Protein AF-A0A2V9WSS8-F1 (afdb_monomer_lite)

pLDDT: mean 81.41, std 20.41, range [42.88, 98.12]

Secondary structure (DSSP, 8-state):
-------GGGGGGSSS-SS------------------PPPP--S-EEE--GGG--S-HHHHTSTT---SSPEEE-SS--HHHHHHHTTSS--TTSTTGGGGSTT--

Sequence (106 aa):
MKIRIFSPSLLFLLSFFIALIPALSGQVKHSAQTQSKAKFALTDGWMLQSSAKVEQKGEEISTPGFQPKSWYAASVPTIVVAALVKEKIYPDPGFGMNLRQYPGVS

Foldseek 3Di:
DDDDDDDPPPVVVPPPDPDDDPDPPPPPPPPPPPVPPDDDDPFFPDWDDDPVPDPDDPVQCPDPPDDDDPTFTGGPPDDPVRSCCVVVVAPDPPPDNSVCVDPPHD

Radius of gyration: 35.89 Å; chains: 1; bounding box: 71×53×84 Å

Structure (mmCIF, N/CA/C/O backbone):
data_AF-A0A2V9WSS8-F1
#
_entry.id   AF-A0A2V9WSS8-F1
#
loop_
_atom_site.group_PDB
_atom_site.id
_atom_site.type_symbol
_atom_site.label_atom_id
_atom_site.label_alt_id
_atom_site.label_comp_id
_atom_site.label_asym_id
_atom_site.label_entity_id
_atom_site.label_seq_id
_atom_site.pdbx_PDB_ins_code
_atom_site.Cartn_x
_atom_site.Cartn_y
_atom_site.Cartn_z
_atom_site.occupancy
_atom_site.B_iso_or_equiv
_atom_site.auth_seq_id
_atom_site.auth_comp_id
_atom_site.auth_asym_id
_atom_site.auth_atom_id
_atom_site.pdbx_PDB_model_num
ATOM 1 N N . MET A 1 1 ? -54.759 -24.874 51.599 1.00 43.41 1 MET A N 1
ATOM 2 C CA . MET A 1 1 ? -54.978 -25.085 53.046 1.00 43.41 1 MET A CA 1
ATOM 3 C C . MET A 1 1 ? -55.200 -26.574 53.317 1.00 43.41 1 MET A C 1
ATOM 5 O O . MET A 1 1 ? -56.321 -27.040 53.205 1.00 43.41 1 MET A O 1
ATOM 9 N N . LYS A 1 2 ? -54.124 -27.328 53.590 1.00 42.88 2 LYS A N 1
ATOM 10 C CA . LYS A 1 2 ? -54.126 -28.669 54.211 1.00 42.88 2 LYS A CA 1
ATOM 11 C C . LYS A 1 2 ? -52.778 -28.825 54.928 1.00 42.88 2 LYS A C 1
ATOM 13 O O . LYS A 1 2 ? -51.744 -28.914 54.282 1.00 42.88 2 LYS A O 1
ATOM 18 N N . ILE A 1 3 ? -52.816 -28.749 56.255 1.00 45.81 3 ILE A N 1
ATOM 19 C CA . ILE A 1 3 ? -51.713 -29.019 57.189 1.00 45.81 3 ILE A CA 1
ATOM 20 C C . ILE A 1 3 ? -51.920 -30.434 57.722 1.00 45.81 3 ILE A C 1
ATOM 22 O O . ILE A 1 3 ? -53.076 -30.770 57.987 1.00 45.81 3 ILE A O 1
ATOM 26 N N . ARG A 1 4 ? -50.825 -31.201 57.889 1.00 47.78 4 ARG A N 1
ATOM 27 C CA . ARG A 1 4 ? -50.600 -32.394 58.755 1.00 47.78 4 ARG A CA 1
ATOM 28 C C . ARG A 1 4 ? -49.455 -33.219 58.121 1.00 47.78 4 ARG A C 1
ATOM 30 O O . ARG A 1 4 ? -49.503 -33.417 56.920 1.00 47.78 4 ARG A O 1
ATOM 37 N N . ILE A 1 5 ? -48.395 -33.721 58.763 1.00 58.50 5 ILE A N 1
ATOM 38 C CA . ILE A 1 5 ? -48.010 -33.988 60.159 1.00 58.50 5 ILE A CA 1
ATOM 39 C C . ILE A 1 5 ? -46.466 -34.009 60.198 1.00 58.50 5 ILE A C 1
ATOM 41 O O . ILE A 1 5 ? -45.833 -34.597 59.324 1.00 58.50 5 ILE A O 1
ATOM 45 N N . PHE A 1 6 ? -45.872 -33.368 61.205 1.00 54.12 6 PHE A N 1
ATOM 46 C CA . PHE A 1 6 ? -44.432 -33.337 61.480 1.00 54.12 6 PHE A CA 1
ATOM 47 C C . PHE A 1 6 ? -44.045 -34.609 62.262 1.00 54.12 6 PHE A C 1
ATOM 49 O O 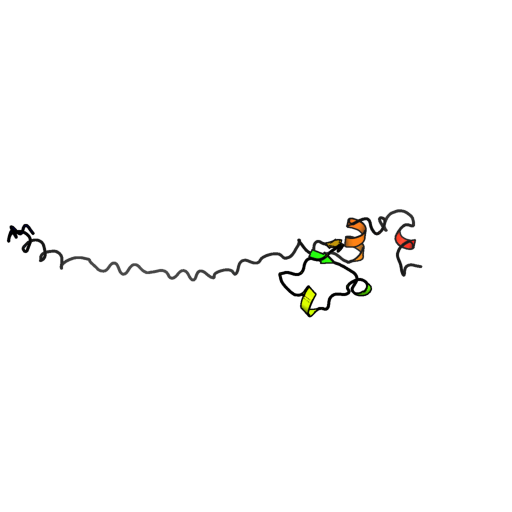. PHE A 1 6 ? -44.532 -34.817 63.371 1.00 54.12 6 PHE A O 1
ATOM 56 N N . SER A 1 7 ? -43.226 -35.485 61.671 1.00 50.56 7 SER A N 1
ATOM 57 C CA . SER A 1 7 ? -42.667 -36.673 62.338 1.00 50.56 7 SER A CA 1
ATOM 58 C C . SER A 1 7 ? -41.444 -36.268 63.174 1.00 50.56 7 SER A C 1
ATOM 60 O O . SER A 1 7 ? -40.521 -35.668 62.620 1.00 50.56 7 SER A O 1
ATOM 62 N N . PRO A 1 8 ? -41.374 -36.603 64.477 1.00 49.44 8 PRO A N 1
ATOM 63 C CA . PRO A 1 8 ? -40.271 -36.192 65.346 1.00 49.44 8 PRO A CA 1
ATOM 64 C C . PRO A 1 8 ? -38.993 -37.032 65.150 1.00 49.44 8 PRO A C 1
ATOM 66 O O . PRO A 1 8 ? -38.008 -36.821 65.851 1.00 49.44 8 PRO A O 1
ATOM 69 N N . SER A 1 9 ? -38.968 -37.971 64.196 1.00 47.47 9 SER A N 1
ATOM 70 C CA . SER A 1 9 ? -37.857 -38.919 64.014 1.00 47.47 9 SER A CA 1
ATOM 71 C C . SER A 1 9 ? -36.706 -38.405 63.134 1.00 47.47 9 SER A C 1
ATOM 73 O O . SER A 1 9 ? -35.708 -39.104 62.978 1.00 47.47 9 SER A O 1
ATOM 75 N N . LEU A 1 10 ? -36.821 -37.205 62.551 1.00 46.38 10 LEU A N 1
ATOM 76 C CA . LEU A 1 10 ? -35.813 -36.654 61.630 1.00 46.38 10 LEU A CA 1
ATOM 77 C C . LEU A 1 10 ? -34.752 -35.782 62.332 1.00 46.38 10 LEU A C 1
ATOM 79 O O . LEU A 1 10 ? -33.710 -35.493 61.752 1.00 46.38 10 LEU A O 1
ATOM 83 N N . LEU A 1 11 ? -34.979 -35.395 63.593 1.00 51.84 11 LEU A N 1
ATOM 84 C CA . LEU A 1 11 ? -34.070 -34.519 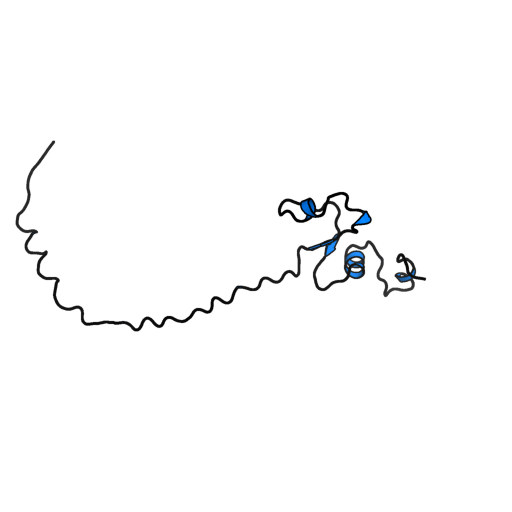64.348 1.00 51.84 11 LEU A CA 1
ATOM 85 C C . LEU A 1 11 ? -32.872 -35.245 64.985 1.00 51.84 11 LEU A C 1
ATOM 87 O O . LEU A 1 11 ? -31.920 -34.588 65.390 1.00 51.84 11 LEU A O 1
ATOM 91 N N . PHE A 1 12 ? -32.863 -36.581 65.024 1.00 47.41 12 PHE A N 1
ATOM 92 C CA . PHE A 1 12 ? -31.733 -37.353 65.568 1.00 47.41 12 PHE A CA 1
ATOM 93 C C . PHE A 1 12 ? -30.645 -37.703 64.540 1.00 47.41 12 PHE A C 1
ATOM 95 O O . PHE A 1 12 ? -29.560 -38.130 64.921 1.00 47.41 12 PHE A O 1
ATOM 102 N N . LEU A 1 13 ? -30.886 -37.466 63.246 1.00 44.38 13 LEU A N 1
ATOM 103 C CA . LEU A 1 13 ? -29.905 -37.691 62.173 1.00 44.38 13 LEU A CA 1
ATOM 104 C C . LEU A 1 13 ? -29.032 -36.463 61.863 1.00 44.38 13 LEU A C 1
ATOM 106 O O . LEU A 1 13 ? -28.217 -36.513 60.948 1.00 44.38 13 LEU A O 1
ATOM 110 N N . LEU A 1 14 ? -29.177 -35.367 62.618 1.00 47.47 14 LEU A N 1
ATOM 111 C CA . LEU A 1 14 ? -28.459 -34.112 62.364 1.00 47.47 14 LEU A CA 1
ATOM 112 C C . LEU A 1 14 ? -27.278 -33.846 63.319 1.00 47.47 14 LEU A C 1
ATOM 114 O O . LEU A 1 14 ? -26.621 -32.821 63.183 1.00 47.47 14 LEU A O 1
ATOM 118 N N . SER A 1 15 ? -26.983 -34.739 64.274 1.00 50.56 15 SER A N 1
ATOM 119 C CA . SER A 1 15 ? -26.002 -34.451 65.341 1.00 50.56 15 SER A CA 1
ATOM 120 C C . SER A 1 15 ? -24.783 -35.383 65.398 1.00 50.56 15 SER A C 1
ATOM 122 O O . SER A 1 15 ? -24.035 -35.336 66.370 1.00 50.56 15 SER A O 1
ATOM 124 N N . PHE A 1 16 ? -24.540 -36.201 64.370 1.00 48.84 16 PHE A N 1
ATOM 125 C CA . PHE A 1 16 ? -23.413 -37.150 64.340 1.00 48.84 16 PHE A CA 1
ATOM 126 C C . PHE A 1 16 ? -22.563 -37.049 63.062 1.00 48.84 16 PHE A C 1
ATOM 128 O O . PHE A 1 16 ? -22.150 -38.048 62.487 1.00 48.84 16 PHE A O 1
ATOM 135 N N . PHE A 1 17 ? -22.299 -35.824 62.602 1.00 47.50 17 PHE A N 1
ATOM 136 C CA . PHE A 1 17 ? -21.368 -35.557 61.493 1.00 47.50 17 PHE A CA 1
ATOM 137 C C . PHE A 1 17 ? -20.430 -34.372 61.791 1.00 47.50 17 PHE A C 1
ATOM 139 O O . PHE A 1 17 ? -20.035 -33.627 60.902 1.00 47.50 17 PHE A O 1
ATOM 146 N N . ILE A 1 18 ? -20.071 -34.174 63.064 1.00 54.12 18 ILE A N 1
ATOM 147 C CA . ILE A 1 18 ? -19.027 -33.225 63.483 1.00 54.12 18 ILE A CA 1
ATOM 148 C C . ILE A 1 18 ? -17.956 -34.006 64.243 1.00 54.12 18 ILE A C 1
ATOM 150 O O . ILE A 1 18 ? -17.783 -33.851 65.443 1.00 54.12 18 ILE A O 1
ATOM 154 N N . ALA A 1 19 ? -17.273 -34.917 63.561 1.00 54.41 19 ALA A N 1
ATOM 155 C CA . ALA A 1 19 ? -15.977 -35.420 63.997 1.00 54.41 19 ALA A CA 1
ATOM 156 C C . ALA A 1 19 ? -15.359 -36.208 62.845 1.00 54.41 19 ALA A C 1
ATOM 158 O O . ALA A 1 19 ? -15.990 -37.122 62.328 1.00 54.41 19 ALA A O 1
ATOM 159 N N . LEU A 1 20 ? -14.106 -35.886 62.519 1.00 57.78 20 LEU A N 1
ATOM 160 C CA . LEU A 1 20 ? -13.214 -36.629 61.622 1.00 57.78 20 LEU A CA 1
ATOM 161 C C . LEU A 1 20 ? -13.215 -36.217 60.139 1.00 57.78 20 LEU A C 1
ATOM 163 O O . LEU A 1 20 ? -13.517 -37.006 59.250 1.00 57.78 20 LEU A O 1
ATOM 167 N N . ILE A 1 21 ? -12.728 -35.005 59.857 1.00 61.91 21 ILE A N 1
ATOM 168 C CA . ILE A 1 21 ? -11.959 -34.779 58.625 1.00 61.91 21 ILE A CA 1
ATOM 169 C C . ILE A 1 21 ? -10.552 -34.348 59.059 1.00 61.91 21 ILE A C 1
ATOM 171 O O . ILE A 1 21 ? -10.394 -33.240 59.576 1.00 61.91 21 ILE A O 1
ATOM 175 N N . PRO A 1 22 ? -9.539 -35.226 58.944 1.00 54.16 22 PRO A N 1
ATOM 176 C CA . PRO A 1 22 ? -8.167 -34.864 59.248 1.00 54.16 22 PRO A CA 1
ATOM 177 C C . PRO A 1 22 ? -7.681 -33.843 58.218 1.00 54.16 22 PRO A C 1
ATOM 179 O O . PRO A 1 22 ? -8.106 -33.842 57.063 1.00 54.16 22 PRO A O 1
ATOM 182 N N . ALA A 1 23 ? -6.789 -32.970 58.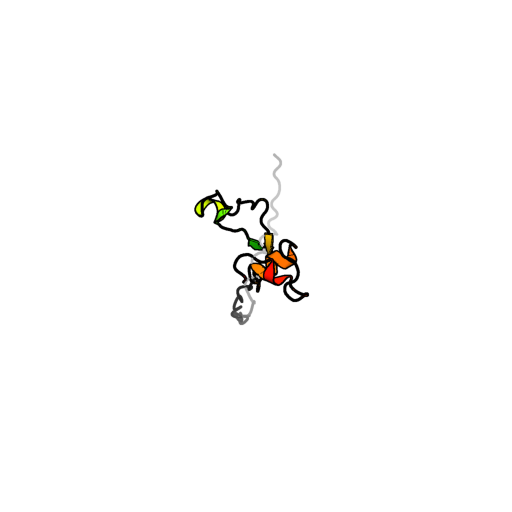672 1.00 55.75 23 ALA A N 1
ATOM 183 C CA . ALA A 1 23 ? -6.149 -31.923 57.901 1.00 55.75 23 ALA A CA 1
ATOM 184 C C . ALA A 1 23 ? -5.569 -32.446 56.576 1.00 55.75 23 ALA A C 1
ATOM 186 O O . ALA A 1 23 ? -4.437 -32.918 56.516 1.00 55.75 23 ALA A O 1
ATOM 187 N N . LEU A 1 24 ? -6.321 -32.287 55.489 1.00 55.84 24 LEU A N 1
ATOM 188 C CA . LEU A 1 24 ? -5.757 -32.192 54.155 1.00 55.84 24 LEU A CA 1
ATOM 189 C C . LEU A 1 24 ? -5.586 -30.704 53.863 1.00 55.84 24 LEU A C 1
ATOM 191 O O . LEU A 1 24 ? -6.311 -30.117 53.063 1.00 55.84 24 LEU A O 1
ATOM 195 N N . SER A 1 25 ? -4.608 -30.082 54.525 1.00 57.44 25 SER A N 1
ATOM 196 C CA . SER A 1 25 ? -3.991 -28.862 54.005 1.00 57.44 25 SER A CA 1
ATOM 197 C C . SER A 1 25 ? -3.228 -29.261 52.745 1.00 57.44 25 SER A C 1
ATOM 199 O O . SER A 1 25 ? -2.002 -29.377 52.741 1.00 57.44 25 SER A O 1
ATOM 201 N N . GLY A 1 26 ? -3.979 -29.572 51.686 1.00 52.31 26 GLY A N 1
ATOM 202 C CA . GLY A 1 26 ? -3.453 -29.754 50.352 1.00 52.31 26 GLY A CA 1
ATOM 203 C C . GLY A 1 26 ? -2.659 -28.503 50.043 1.00 52.31 26 GLY A C 1
ATOM 204 O O . GLY A 1 26 ? -3.193 -27.397 50.068 1.00 52.31 26 GLY A O 1
ATOM 205 N N . GLN A 1 27 ? -1.358 -28.681 49.847 1.00 60.41 27 GLN A N 1
ATOM 206 C CA . GLN A 1 27 ? -0.471 -27.636 49.377 1.00 60.41 27 GLN A CA 1
ATOM 207 C C . GLN A 1 27 ? -1.063 -27.135 48.059 1.00 60.41 27 GLN A C 1
ATOM 209 O O . GLN A 1 27 ? -0.873 -27.760 47.014 1.00 60.41 27 GLN A O 1
ATOM 214 N N . VAL A 1 28 ? -1.823 -26.037 48.106 1.00 59.41 28 VAL A N 1
ATOM 215 C CA . VAL A 1 28 ? -2.205 -25.300 46.909 1.00 59.41 28 VAL A CA 1
ATOM 216 C C . VAL A 1 28 ? -0.894 -24.738 46.394 1.00 59.41 28 VAL A C 1
ATOM 218 O O . VAL A 1 28 ? -0.446 -23.666 46.808 1.00 59.41 28 VAL A O 1
ATOM 221 N N . LYS A 1 29 ? -0.229 -25.517 45.537 1.00 58.72 29 LYS A N 1
ATOM 222 C CA . LYS A 1 29 ? 0.824 -25.010 44.677 1.00 58.72 29 LYS A CA 1
ATOM 223 C C . LYS A 1 29 ? 0.139 -23.928 43.860 1.00 58.72 29 LYS A C 1
ATOM 225 O O . LYS A 1 29 ? -0.547 -24.221 42.887 1.00 58.72 29 LYS A O 1
ATOM 230 N N . HIS A 1 30 ? 0.281 -22.683 44.300 1.00 56.16 30 HIS A N 1
ATOM 231 C CA . HIS A 1 30 ? 0.075 -21.537 43.443 1.00 56.16 30 HIS A CA 1
ATOM 232 C C . HIS A 1 30 ? 1.175 -21.648 42.398 1.00 56.16 30 HIS A C 1
ATOM 234 O O . HIS A 1 30 ? 2.266 -21.102 42.546 1.00 56.16 30 HIS A O 1
ATOM 240 N N . SER A 1 31 ? 0.922 -22.456 41.369 1.00 62.16 31 SER A N 1
ATOM 241 C CA . SER A 1 31 ? 1.597 -22.302 40.101 1.00 62.16 31 SER A CA 1
ATOM 242 C C . SER A 1 31 ? 1.355 -20.848 39.748 1.00 62.16 31 SER A C 1
ATOM 244 O O . SER A 1 31 ? 0.224 -20.467 39.451 1.00 62.16 31 SER A O 1
ATOM 246 N N . ALA A 1 32 ? 2.390 -20.021 39.874 1.00 60.72 32 ALA A N 1
ATOM 247 C CA . ALA A 1 32 ? 2.412 -18.731 39.229 1.00 60.72 32 ALA A CA 1
ATOM 248 C C . ALA A 1 32 ? 2.251 -19.041 37.740 1.00 60.72 32 ALA A C 1
ATOM 250 O O . ALA A 1 32 ? 3.217 -19.331 37.039 1.00 60.72 32 ALA A O 1
ATOM 251 N N . GLN A 1 33 ? 1.003 -19.098 37.274 1.00 57.00 33 GLN A N 1
ATOM 252 C CA . GLN A 1 33 ? 0.704 -18.964 35.871 1.00 57.00 33 GLN A CA 1
ATOM 253 C C . GLN A 1 33 ? 1.140 -17.545 35.560 1.00 57.00 33 GLN A C 1
ATOM 255 O O . GLN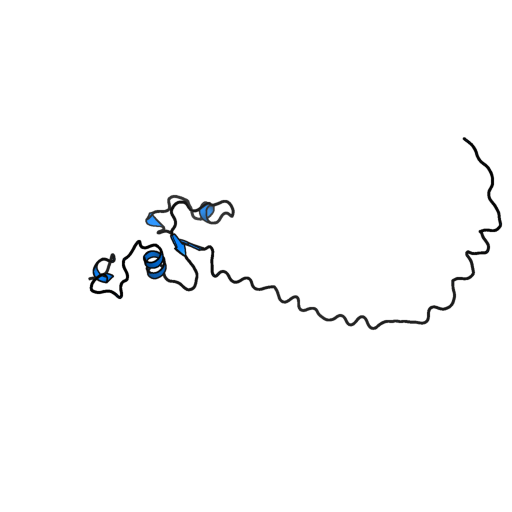 A 1 33 ? 0.392 -16.586 35.739 1.00 57.00 33 GLN A O 1
ATOM 260 N N . THR A 1 34 ? 2.392 -17.399 35.140 1.00 58.72 34 THR A N 1
ATOM 261 C CA . THR A 1 34 ? 2.784 -16.304 34.276 1.00 58.72 34 THR A CA 1
ATOM 262 C C . THR A 1 34 ? 1.827 -16.418 33.099 1.00 58.72 34 THR A C 1
ATOM 264 O O . THR A 1 34 ? 2.026 -17.238 32.206 1.00 58.72 34 THR A O 1
ATOM 267 N N . GLN A 1 35 ? 0.716 -15.680 33.150 1.00 63.72 35 GLN A N 1
ATOM 268 C CA . GLN A 1 35 ? -0.125 -15.436 31.993 1.00 63.72 35 GLN A CA 1
ATOM 269 C C . GLN A 1 35 ? 0.812 -14.781 30.987 1.00 63.72 35 GLN A C 1
ATOM 271 O O . GLN A 1 35 ? 1.062 -13.575 31.030 1.00 63.72 35 GLN A O 1
ATOM 276 N N . SER A 1 36 ? 1.425 -15.592 30.126 1.00 69.44 36 SER A N 1
ATOM 277 C CA . SER A 1 36 ? 2.156 -15.083 28.989 1.00 69.44 36 SER A CA 1
ATOM 278 C C . SER A 1 36 ? 1.107 -14.348 28.178 1.00 69.44 36 SER A C 1
ATOM 280 O O . SER A 1 36 ? 0.224 -14.979 27.593 1.00 69.44 36 SER A O 1
ATOM 282 N N . LYS A 1 37 ? 1.138 -13.016 28.225 1.00 77.75 37 LYS A N 1
ATOM 283 C CA . LYS A 1 37 ? 0.270 -12.175 27.410 1.00 77.75 37 LYS A CA 1
ATOM 284 C C . LYS A 1 37 ? 0.404 -12.683 25.975 1.00 77.75 37 LYS A C 1
ATOM 286 O O . LYS A 1 37 ? 1.500 -12.618 25.415 1.00 77.75 37 LYS A O 1
ATOM 291 N N . ALA A 1 38 ? -0.663 -13.275 25.438 1.00 84.75 38 ALA A N 1
ATOM 292 C CA . ALA A 1 38 ? -0.644 -13.833 24.095 1.00 84.75 38 ALA A CA 1
ATOM 293 C C . ALA A 1 38 ? -0.225 -12.712 23.139 1.00 84.75 38 ALA A C 1
ATOM 295 O O . ALA A 1 38 ? -0.845 -11.647 23.108 1.00 84.75 38 ALA A O 1
ATOM 296 N N . LYS A 1 39 ? 0.892 -12.907 22.434 1.00 89.38 39 LYS A N 1
ATOM 297 C CA . LYS A 1 39 ? 1.361 -11.943 21.442 1.00 89.38 39 LYS A CA 1
ATOM 298 C C . LYS A 1 39 ? 0.591 -12.203 20.160 1.00 89.38 39 LYS A C 1
ATOM 300 O O . LYS A 1 39 ? 0.644 -13.307 19.628 1.00 89.38 39 LYS A O 1
ATOM 305 N N . PHE A 1 40 ? -0.109 -11.185 19.684 1.00 90.19 40 PHE A N 1
ATOM 306 C CA . PHE A 1 40 ? -0.755 -11.210 18.384 1.00 90.19 40 PHE A CA 1
ATOM 307 C C . PHE A 1 40 ? 0.158 -10.526 17.367 1.00 90.19 40 PHE A C 1
ATOM 309 O O . PHE A 1 40 ? 0.592 -9.394 17.587 1.00 90.19 40 PHE A O 1
ATOM 316 N N . ALA A 1 41 ? 0.493 -11.230 16.290 1.00 93.88 41 ALA A N 1
ATOM 317 C CA . ALA A 1 41 ? 1.315 -10.678 15.225 1.00 93.88 41 ALA A CA 1
ATOM 318 C C . ALA A 1 41 ? 0.443 -9.814 14.304 1.00 93.88 41 ALA A C 1
ATOM 320 O O . ALA A 1 41 ? -0.572 -10.275 13.793 1.00 93.88 41 ALA A O 1
ATOM 321 N N . LEU A 1 42 ? 0.846 -8.563 14.085 1.00 95.19 42 LEU A N 1
ATOM 322 C CA . LEU A 1 42 ? 0.159 -7.631 13.189 1.00 95.19 42 LEU A CA 1
ATOM 323 C C . LEU A 1 42 ? 0.748 -7.718 11.778 1.00 95.19 42 LEU A C 1
ATOM 325 O O . LEU A 1 42 ? 1.243 -6.722 11.260 1.00 95.19 42 LEU A O 1
ATOM 329 N N . THR A 1 43 ? 0.778 -8.911 11.186 1.00 96.75 43 THR A N 1
ATOM 330 C CA . THR A 1 43 ? 1.392 -9.142 9.866 1.00 96.75 43 THR A CA 1
ATOM 331 C C . THR A 1 43 ? 0.478 -8.762 8.712 1.00 96.75 43 THR A C 1
ATOM 333 O O . THR A 1 43 ? 0.959 -8.314 7.677 1.00 96.75 43 THR A O 1
ATOM 336 N N . ASP A 1 44 ? -0.833 -8.890 8.895 1.00 95.75 44 ASP A N 1
ATOM 337 C CA . ASP A 1 44 ? -1.822 -8.830 7.820 1.00 95.75 44 ASP A CA 1
ATOM 338 C C . ASP A 1 44 ? -2.971 -7.872 8.143 1.00 95.75 44 ASP A C 1
ATOM 340 O O . ASP A 1 44 ? -3.081 -7.352 9.253 1.00 95.75 44 ASP A O 1
ATOM 344 N N . GLY A 1 45 ? -3.834 -7.641 7.150 1.00 95.19 45 GLY A N 1
ATOM 345 C CA . GLY A 1 45 ? -4.997 -6.759 7.278 1.00 95.19 45 GLY A CA 1
ATOM 346 C C . GLY A 1 45 ? -4.665 -5.269 7.181 1.00 95.19 45 GLY A C 1
ATOM 347 O O . GLY A 1 45 ? -5.533 -4.436 7.432 1.00 95.19 45 GLY A O 1
ATOM 348 N N . TRP A 1 46 ? -3.433 -4.918 6.807 1.00 97.25 46 TRP A N 1
ATOM 349 C CA . TRP A 1 46 ? -3.052 -3.530 6.589 1.00 97.25 46 TRP A CA 1
ATOM 350 C C . TRP A 1 46 ? -3.563 -3.025 5.243 1.00 97.25 46 TRP A C 1
ATOM 352 O O . TRP A 1 46 ? -3.572 -3.740 4.241 1.00 97.25 46 TRP A O 1
ATOM 362 N N . MET A 1 47 ? -3.932 -1.750 5.224 1.00 97.62 47 MET A N 1
ATOM 363 C CA . MET A 1 47 ? -4.301 -1.001 4.029 1.00 97.62 47 MET A CA 1
ATOM 364 C C . MET A 1 47 ? -3.446 0.269 3.985 1.00 97.62 47 MET A C 1
ATOM 366 O O . MET A 1 47 ? -3.183 0.861 5.033 1.00 97.62 47 MET A O 1
ATOM 370 N N . LEU A 1 48 ? -3.025 0.716 2.801 1.00 97.00 48 LEU A N 1
ATOM 371 C CA . LEU A 1 48 ? -2.228 1.934 2.625 1.00 97.00 48 LEU A CA 1
ATOM 372 C C . LEU A 1 48 ? -2.782 2.843 1.528 1.00 97.00 48 LEU A C 1
ATOM 374 O O . LEU A 1 48 ? -3.344 2.386 0.532 1.00 97.00 48 LEU A O 1
ATOM 378 N N . GLN A 1 49 ? -2.558 4.145 1.688 1.00 97.69 49 GLN A N 1
ATOM 379 C CA . GLN A 1 49 ? -2.824 5.157 0.673 1.00 97.69 49 GLN A CA 1
ATOM 380 C C . GLN A 1 49 ? -1.859 6.333 0.844 1.00 97.69 49 GLN A C 1
ATOM 382 O O . GLN A 1 49 ? -1.383 6.609 1.946 1.00 97.69 49 GLN A O 1
ATOM 387 N N . SER A 1 50 ? -1.567 7.036 -0.251 1.00 96.25 50 SER A N 1
ATOM 388 C CA . SER A 1 50 ? -0.866 8.317 -0.177 1.00 96.25 50 SER A CA 1
ATOM 389 C C . SER A 1 50 ? -1.721 9.322 0.590 1.00 96.25 50 SER A C 1
ATOM 391 O O . SER A 1 50 ? -2.875 9.536 0.226 1.00 96.25 50 SER A O 1
ATOM 393 N N . SER A 1 51 ? -1.152 9.993 1.592 1.00 96.31 51 SER A N 1
ATOM 394 C CA . SER A 1 51 ? -1.850 11.053 2.333 1.00 96.31 51 SER A CA 1
ATOM 395 C C . SER A 1 51 ? -2.350 12.179 1.424 1.00 96.31 51 SER A C 1
ATOM 397 O O . SER A 1 51 ? -3.378 12.774 1.710 1.00 96.31 51 SER A O 1
ATOM 399 N N . ALA A 1 52 ? -1.696 12.414 0.281 1.00 96.06 52 ALA A N 1
ATOM 400 C CA . ALA A 1 52 ? -2.139 13.385 -0.719 1.00 96.06 52 ALA A CA 1
ATOM 401 C C . ALA A 1 52 ? -3.496 13.037 -1.365 1.00 96.06 52 ALA A C 1
ATOM 403 O O . ALA A 1 52 ? -4.108 13.895 -1.992 1.00 96.06 52 ALA A O 1
ATOM 404 N N . LYS A 1 53 ? -3.952 11.783 -1.248 1.00 95.88 53 LYS A N 1
ATOM 405 C CA . LYS A 1 53 ? -5.237 11.294 -1.773 1.00 95.88 53 LYS A CA 1
ATOM 406 C C . LYS A 1 53 ? -6.279 11.054 -0.676 1.00 95.88 53 LYS A C 1
ATOM 408 O O . LYS A 1 53 ? -7.361 10.559 -0.980 1.00 95.88 53 LYS A O 1
ATOM 413 N N . VAL A 1 54 ? -5.948 11.327 0.585 1.00 96.81 54 VAL A N 1
ATOM 414 C CA . VAL A 1 54 ? -6.836 11.088 1.726 1.00 96.81 54 VAL A CA 1
ATOM 415 C C . VAL A 1 54 ? -7.381 12.425 2.208 1.00 96.81 54 VAL A C 1
ATOM 417 O O . VAL A 1 54 ? -6.638 13.267 2.697 1.00 96.81 54 VAL A O 1
ATOM 420 N N . GLU A 1 55 ? -8.687 12.612 2.048 1.00 95.81 55 GLU A N 1
ATOM 421 C CA . GLU A 1 55 ? -9.383 13.839 2.458 1.00 95.81 55 GLU A CA 1
ATOM 422 C C . GLU A 1 55 ? -9.775 13.814 3.941 1.00 95.81 55 GLU A C 1
ATOM 424 O O . GLU A 1 55 ? -9.913 14.864 4.570 1.00 95.81 55 GLU A O 1
ATOM 429 N N . GLN A 1 56 ? -9.958 12.615 4.507 1.00 96.94 56 GLN A N 1
ATOM 430 C CA . GLN A 1 56 ? -10.312 12.434 5.911 1.00 96.94 56 GLN A CA 1
ATOM 431 C C . GLN A 1 56 ? -9.161 12.858 6.821 1.00 96.94 56 GLN A C 1
ATOM 433 O O . GLN A 1 56 ? -7.983 12.660 6.515 1.00 96.94 56 GLN A O 1
ATOM 438 N N . LYS A 1 57 ? -9.506 13.420 7.979 1.00 97.06 57 LYS A N 1
ATOM 439 C CA . LYS A 1 57 ? -8.510 13.832 8.970 1.00 97.06 57 LYS A CA 1
ATOM 440 C C . LYS A 1 57 ? -7.980 12.631 9.753 1.00 97.06 57 LYS A C 1
ATOM 442 O O . LYS A 1 57 ? -8.622 11.584 9.830 1.00 97.06 57 LYS A O 1
ATOM 447 N N . GLY A 1 58 ? -6.820 12.800 10.387 1.00 96.38 58 GLY A N 1
ATOM 448 C CA . GLY A 1 58 ? -6.181 11.739 11.170 1.00 96.38 58 GLY A CA 1
ATOM 449 C C . GLY A 1 58 ? -7.055 11.213 12.312 1.00 96.38 58 GLY A C 1
ATOM 450 O O . GLY A 1 58 ? -7.035 10.012 12.592 1.00 96.38 58 GLY A O 1
ATOM 451 N N . GLU A 1 59 ? -7.864 12.081 12.927 1.00 97.62 59 GLU A N 1
ATOM 452 C CA . GLU A 1 59 ? -8.794 11.707 13.995 1.00 97.62 59 GLU A CA 1
ATOM 453 C C . GLU A 1 59 ? -9.881 10.752 13.494 1.00 97.62 59 GLU A C 1
ATOM 455 O O . GLU A 1 59 ? -10.258 9.835 14.213 1.00 97.62 59 GLU A O 1
ATOM 460 N N . GLU A 1 60 ? -10.353 10.936 12.258 1.00 97.19 60 GLU A N 1
ATOM 461 C CA . GLU A 1 60 ? -11.374 10.087 11.639 1.00 97.19 60 GLU A CA 1
ATOM 462 C C . GLU A 1 60 ? -10.793 8.726 11.231 1.00 97.19 60 GLU A C 1
ATOM 464 O O . GLU A 1 60 ? -11.369 7.685 11.557 1.00 97.19 60 GLU A O 1
ATOM 469 N N . ILE A 1 61 ? -9.616 8.728 10.591 1.00 97.38 61 ILE A N 1
ATOM 470 C CA . ILE A 1 61 ? -8.920 7.515 10.118 1.00 97.38 61 ILE A CA 1
ATOM 471 C C . ILE A 1 61 ? -8.560 6.580 11.281 1.00 97.38 61 ILE A C 1
ATOM 473 O O . ILE A 1 61 ? -8.558 5.362 11.126 1.00 97.38 61 ILE A O 1
ATOM 477 N N . SER A 1 62 ? -8.275 7.141 12.458 1.00 97.19 62 SER A N 1
ATOM 478 C CA . SER A 1 62 ? -7.842 6.382 13.640 1.00 97.19 62 SER A CA 1
ATOM 479 C C . SER A 1 62 ? -9.002 5.779 14.446 1.00 97.19 62 SER A C 1
ATOM 481 O O . SER A 1 62 ? -8.793 5.291 15.559 1.00 97.19 62 SER A O 1
ATOM 483 N N . THR A 1 63 ? -10.230 5.815 13.921 1.00 97.88 63 THR A N 1
ATOM 484 C CA . THR A 1 63 ? -11.399 5.226 14.584 1.00 97.88 63 THR A CA 1
ATOM 485 C C . THR A 1 63 ? -11.621 3.767 14.163 1.00 97.88 63 THR A C 1
ATOM 487 O O . THR A 1 63 ? -11.418 3.426 12.999 1.00 97.88 63 THR A O 1
ATOM 490 N N . PRO A 1 64 ? -12.130 2.891 15.055 1.00 96.94 64 PRO A N 1
ATOM 491 C CA . PRO A 1 64 ? -12.452 1.504 14.695 1.00 96.94 64 PRO A CA 1
ATOM 492 C C . PRO A 1 64 ? -13.500 1.358 13.579 1.00 96.94 64 PRO A C 1
ATOM 494 O O . PRO A 1 64 ? -13.587 0.306 12.956 1.00 96.94 64 PRO A O 1
ATOM 497 N N . GLY A 1 65 ? -14.326 2.387 13.359 1.00 96.06 65 GLY A N 1
ATOM 498 C CA . GLY A 1 65 ? -15.376 2.393 12.339 1.00 96.06 65 GLY A CA 1
ATOM 499 C C . GLY A 1 65 ? -14.929 2.912 10.971 1.00 96.06 65 GLY A C 1
ATOM 500 O O . GLY A 1 65 ? -15.727 2.872 10.032 1.00 96.06 65 GLY A O 1
ATOM 501 N N . PHE A 1 66 ? -13.694 3.408 10.840 1.00 97.31 66 PHE A N 1
ATOM 502 C CA . PHE A 1 66 ? -13.192 3.915 9.570 1.00 97.31 66 PHE A CA 1
ATOM 503 C C . PHE A 1 66 ? -13.053 2.782 8.552 1.00 97.31 66 PHE A C 1
ATOM 505 O O . PHE A 1 66 ? -12.398 1.770 8.798 1.00 97.31 66 PHE A O 1
ATOM 512 N N . GLN A 1 67 ? -13.662 2.967 7.383 1.00 96.19 67 GLN A N 1
ATOM 513 C CA . GLN A 1 67 ? -13.584 2.014 6.282 1.00 96.19 67 GLN A CA 1
ATOM 514 C C . GLN A 1 67 ? -12.759 2.624 5.145 1.00 96.19 67 GLN A C 1
ATOM 516 O O . GLN A 1 67 ? -13.266 3.501 4.436 1.00 96.19 67 GLN A O 1
ATOM 521 N N . PRO A 1 68 ? -11.503 2.186 4.948 1.00 95.94 68 PRO A N 1
ATOM 522 C CA . PRO A 1 68 ? -10.659 2.707 3.884 1.00 95.94 68 PRO A CA 1
ATOM 523 C C . PRO A 1 68 ? -11.236 2.327 2.515 1.00 95.94 68 PRO A C 1
ATOM 525 O O . PRO A 1 68 ? -11.365 1.151 2.176 1.00 95.94 68 PRO A O 1
ATOM 528 N N . LYS A 1 69 ? -11.582 3.332 1.707 1.00 95.00 69 LYS A N 1
ATOM 529 C CA . LYS A 1 69 ? -12.117 3.140 0.352 1.00 95.00 69 LYS A CA 1
ATOM 530 C C . LYS A 1 69 ? -11.002 3.270 -0.673 1.00 95.00 69 LYS A C 1
ATOM 532 O O . LYS A 1 69 ? -10.326 4.293 -0.703 1.00 95.00 69 LYS A O 1
ATOM 537 N N . SER A 1 70 ? -10.837 2.264 -1.531 1.00 95.12 70 SER A N 1
ATOM 538 C CA . SER A 1 70 ? -9.824 2.270 -2.601 1.00 95.12 70 SER A CA 1
ATOM 539 C C . SER A 1 70 ? -8.383 2.436 -2.091 1.00 95.12 70 SER A C 1
ATOM 541 O O . SER A 1 70 ? -7.548 3.071 -2.736 1.00 95.12 70 SER A O 1
ATOM 543 N N . TRP A 1 71 ? -8.093 1.905 -0.901 1.00 97.94 71 TRP A N 1
ATOM 544 C CA . TRP A 1 71 ? -6.729 1.772 -0.387 1.00 97.94 71 TRP A CA 1
ATOM 545 C C . TRP A 1 71 ? -6.139 0.435 -0.840 1.00 97.94 71 TRP A C 1
ATOM 547 O O . TRP A 1 71 ? -6.870 -0.503 -1.153 1.00 97.94 71 TRP A O 1
ATOM 557 N N . TYR A 1 72 ? -4.816 0.354 -0.865 1.00 98.12 72 TYR A N 1
ATOM 558 C CA . TYR A 1 72 ? -4.074 -0.815 -1.326 1.00 98.12 72 TYR A CA 1
ATOM 559 C C . TYR A 1 72 ? -3.791 -1.761 -0.166 1.00 98.12 72 TYR A C 1
ATOM 561 O O . TYR A 1 72 ? -3.379 -1.302 0.900 1.00 98.12 72 TYR A O 1
ATOM 569 N N . ALA A 1 73 ? -3.973 -3.065 -0.362 1.00 97.38 73 ALA A N 1
ATOM 570 C CA . ALA A 1 73 ? -3.659 -4.044 0.670 1.00 97.38 73 ALA A CA 1
ATOM 571 C C . ALA A 1 73 ? -2.143 -4.142 0.910 1.00 97.38 73 ALA A C 1
ATOM 573 O O . ALA A 1 73 ? -1.326 -4.014 -0.006 1.00 97.38 73 ALA A O 1
ATOM 574 N N . ALA A 1 74 ? -1.757 -4.406 2.156 1.00 97.56 74 ALA A N 1
ATOM 575 C CA . ALA A 1 74 ? -0.371 -4.604 2.549 1.00 97.56 74 ALA A CA 1
ATOM 576 C C . ALA A 1 74 ? -0.240 -5.684 3.631 1.00 97.56 74 ALA A C 1
ATOM 578 O O . ALA A 1 74 ? -1.111 -5.856 4.481 1.00 97.56 74 ALA A O 1
ATOM 579 N N . SER A 1 75 ? 0.892 -6.388 3.606 1.00 97.12 75 SER A N 1
ATOM 580 C CA . SER A 1 75 ? 1.325 -7.290 4.676 1.00 97.12 75 SER A CA 1
ATOM 581 C C . SER A 1 75 ? 2.731 -6.886 5.094 1.00 97.12 75 SER A C 1
ATOM 583 O O . SER A 1 75 ? 3.549 -6.559 4.235 1.00 97.12 75 SER A O 1
ATOM 585 N N . VAL A 1 76 ? 3.018 -6.889 6.391 1.00 95.88 76 VAL A N 1
ATOM 586 C CA . VAL A 1 76 ? 4.317 -6.481 6.937 1.00 95.88 76 VAL A CA 1
ATOM 587 C C . VAL A 1 76 ? 5.190 -7.698 7.281 1.00 95.88 76 VAL A C 1
ATOM 589 O O . VAL A 1 76 ? 4.660 -8.717 7.727 1.00 95.88 76 VAL A O 1
ATOM 592 N N . PRO A 1 77 ? 6.527 -7.604 7.126 1.00 96.81 77 PRO A N 1
ATOM 593 C CA . PRO A 1 77 ? 7.286 -6.441 6.654 1.00 96.81 77 PRO A CA 1
ATOM 594 C C . PRO A 1 77 ? 7.159 -6.217 5.135 1.00 96.81 77 PRO A C 1
ATOM 596 O O . PRO A 1 77 ? 7.296 -7.142 4.343 1.00 96.81 77 PRO A O 1
ATOM 599 N N . THR A 1 78 ? 6.929 -4.966 4.728 1.00 97.31 78 THR A N 1
ATOM 600 C CA . THR A 1 78 ? 6.932 -4.520 3.325 1.00 97.31 78 THR A CA 1
ATOM 601 C C . THR A 1 78 ? 7.318 -3.043 3.248 1.00 97.31 78 THR A C 1
ATOM 603 O O . THR A 1 78 ? 7.286 -2.330 4.250 1.00 97.31 78 THR A O 1
ATOM 606 N N . ILE A 1 79 ? 7.644 -2.572 2.048 1.00 96.56 79 ILE A N 1
ATOM 607 C CA . ILE A 1 79 ? 7.750 -1.147 1.718 1.00 96.56 79 ILE A CA 1
ATOM 608 C C . ILE A 1 79 ? 6.599 -0.746 0.787 1.00 96.56 79 ILE A C 1
ATOM 610 O O . ILE A 1 79 ? 6.000 -1.596 0.126 1.00 96.56 79 ILE A O 1
ATOM 614 N N . VAL A 1 80 ? 6.325 0.557 0.676 1.00 96.31 80 VAL A N 1
ATOM 615 C CA . VAL A 1 80 ? 5.232 1.087 -0.166 1.00 96.31 80 VAL A CA 1
ATOM 616 C C . VAL A 1 80 ? 5.336 0.595 -1.612 1.00 96.31 80 VAL A C 1
ATOM 618 O O . VAL A 1 80 ? 4.358 0.112 -2.169 1.00 96.31 80 VAL A O 1
ATOM 621 N N . VAL A 1 81 ? 6.529 0.653 -2.208 1.00 96.75 81 VAL A N 1
ATOM 622 C CA . VAL A 1 81 ? 6.747 0.229 -3.600 1.00 96.75 81 VAL A CA 1
ATOM 623 C C . VAL A 1 81 ? 6.429 -1.254 -3.798 1.00 96.75 81 VAL A C 1
ATOM 625 O O . VAL A 1 81 ? 5.731 -1.599 -4.742 1.00 96.75 81 VAL A O 1
ATOM 628 N N . ALA A 1 82 ? 6.886 -2.127 -2.897 1.00 97.56 82 ALA A N 1
ATOM 629 C CA . ALA A 1 82 ? 6.634 -3.563 -2.991 1.00 97.56 82 ALA A CA 1
ATOM 630 C C . ALA A 1 82 ? 5.136 -3.889 -2.865 1.00 97.56 82 ALA A C 1
ATOM 632 O O . ALA A 1 82 ? 4.623 -4.723 -3.609 1.00 97.56 82 ALA A O 1
ATOM 633 N N . ALA A 1 83 ? 4.415 -3.188 -1.983 1.00 98.00 83 ALA A N 1
ATOM 634 C CA . ALA A 1 83 ? 2.963 -3.319 -1.884 1.00 98.00 83 ALA A CA 1
ATOM 635 C C . ALA A 1 83 ? 2.252 -2.853 -3.170 1.00 98.00 83 ALA A C 1
ATOM 637 O O . ALA A 1 83 ? 1.378 -3.549 -3.676 1.00 98.00 83 ALA A O 1
ATOM 638 N N . LEU A 1 84 ? 2.673 -1.730 -3.760 1.00 97.50 84 LEU A N 1
ATOM 639 C CA . LEU A 1 84 ? 2.096 -1.227 -5.012 1.00 97.50 84 LEU A CA 1
ATOM 640 C C . LEU A 1 84 ? 2.414 -2.114 -6.229 1.00 97.50 84 LEU A C 1
ATOM 642 O O . LEU A 1 84 ? 1.584 -2.220 -7.130 1.00 97.50 84 LEU A O 1
ATOM 646 N N . VAL A 1 85 ? 3.567 -2.790 -6.251 1.00 97.94 85 VAL A N 1
ATOM 647 C CA . VAL A 1 85 ? 3.877 -3.824 -7.257 1.00 97.94 85 VAL A CA 1
ATOM 648 C C . VAL A 1 85 ? 2.965 -5.038 -7.089 1.00 97.94 85 VAL A C 1
ATOM 650 O O . VAL A 1 85 ? 2.421 -5.539 -8.071 1.00 97.94 85 VAL A O 1
ATOM 653 N N . LYS A 1 86 ? 2.741 -5.489 -5.847 1.00 97.38 86 LYS A N 1
ATOM 654 C CA . LYS A 1 86 ? 1.822 -6.598 -5.545 1.00 97.38 86 LYS A CA 1
ATOM 655 C C . LYS A 1 86 ? 0.392 -6.299 -6.016 1.00 97.38 86 LYS A C 1
ATOM 657 O O . LYS A 1 86 ? -0.243 -7.166 -6.610 1.00 97.38 86 LYS A O 1
ATOM 662 N N . GLU A 1 87 ? -0.066 -5.062 -5.828 1.00 97.06 87 GLU A N 1
ATOM 663 C CA . GLU A 1 87 ? -1.358 -4.559 -6.322 1.00 97.06 87 GLU A CA 1
ATOM 664 C C . GLU A 1 87 ? -1.350 -4.194 -7.820 1.00 97.06 87 GLU A C 1
ATOM 666 O O . GLU A 1 87 ? -2.340 -3.684 -8.342 1.00 97.06 87 GLU A O 1
ATOM 671 N N . LYS A 1 88 ? -0.248 -4.467 -8.537 1.00 96.50 88 LYS A N 1
ATOM 672 C CA . LYS A 1 88 ? -0.071 -4.230 -9.983 1.00 96.50 88 LYS A CA 1
ATOM 673 C C . LYS A 1 88 ? -0.219 -2.767 -10.411 1.00 96.50 88 LYS A C 1
ATOM 675 O O . LYS A 1 88 ? -0.453 -2.487 -11.584 1.00 96.50 88 LYS A O 1
ATOM 680 N N . ILE A 1 89 ? -0.053 -1.835 -9.478 1.00 96.94 89 ILE A N 1
ATOM 681 C CA . ILE A 1 89 ? 0.003 -0.399 -9.768 1.00 96.94 89 ILE A CA 1
ATOM 682 C C . ILE A 1 89 ? 1.323 -0.049 -10.445 1.00 96.94 89 ILE A C 1
ATOM 684 O O . ILE A 1 89 ? 1.357 0.793 -11.339 1.00 96.94 89 ILE A O 1
ATOM 688 N N . TYR A 1 90 ? 2.397 -0.729 -10.045 1.00 97.19 90 TYR A N 1
ATOM 689 C CA . TYR A 1 90 ? 3.693 -0.627 -10.694 1.00 97.19 90 TYR A CA 1
ATOM 690 C C . TYR A 1 90 ? 4.136 -1.978 -11.272 1.00 97.19 90 TYR A C 1
ATOM 692 O O . TYR A 1 90 ? 3.889 -3.015 -10.649 1.00 97.19 90 TYR A O 1
ATOM 700 N N . PRO A 1 91 ? 4.773 -1.991 -12.458 1.00 97.56 91 PRO A N 1
ATOM 701 C CA . PRO A 1 91 ? 5.299 -3.213 -13.064 1.00 97.56 91 PRO A CA 1
ATOM 702 C C . PRO A 1 91 ? 6.534 -3.725 -12.314 1.00 97.56 91 PRO A C 1
ATOM 704 O O . PRO A 1 91 ? 7.221 -2.937 -11.687 1.00 97.56 91 PRO A O 1
ATOM 707 N N . ASP A 1 92 ? 6.864 -5.018 -12.413 1.00 97.56 92 ASP A N 1
ATOM 708 C CA . ASP A 1 92 ? 8.045 -5.590 -11.741 1.00 97.56 92 ASP A CA 1
ATOM 709 C C . ASP A 1 92 ? 9.324 -4.789 -12.067 1.00 97.56 92 ASP A C 1
ATOM 711 O O . ASP A 1 92 ? 9.723 -4.754 -13.238 1.00 97.56 92 ASP A O 1
ATOM 715 N N . PRO A 1 93 ? 9.979 -4.164 -11.067 1.00 96.69 93 PRO A N 1
ATOM 716 C CA . PRO A 1 93 ? 11.142 -3.317 -11.300 1.00 96.69 93 PRO A CA 1
ATOM 717 C C . PRO A 1 93 ? 12.391 -4.113 -11.697 1.00 96.69 93 PRO A C 1
ATOM 719 O O . PRO A 1 93 ? 13.319 -3.522 -12.249 1.00 96.69 93 PRO A O 1
ATOM 722 N N . GLY A 1 94 ? 12.432 -5.425 -11.434 1.00 96.56 94 GLY A N 1
ATOM 723 C CA . GLY A 1 94 ? 13.534 -6.306 -11.828 1.00 96.56 94 GLY A CA 1
ATOM 724 C C . GLY A 1 94 ? 13.504 -6.714 -13.303 1.00 96.56 94 GLY A C 1
ATOM 725 O O . GLY A 1 94 ? 14.478 -7.278 -13.802 1.00 96.56 94 GLY A O 1
ATOM 726 N N . PHE A 1 95 ? 12.410 -6.428 -14.016 1.00 97.81 95 PHE A N 1
ATOM 727 C CA . PHE A 1 95 ? 12.254 -6.793 -15.419 1.00 97.81 95 PHE A CA 1
ATOM 728 C C . PHE A 1 95 ? 12.592 -5.632 -16.362 1.00 97.81 95 PHE A C 1
ATOM 730 O O . PHE A 1 95 ? 11.924 -4.594 -16.379 1.00 97.81 95 PHE A O 1
ATOM 737 N N . GLY A 1 96 ? 13.602 -5.839 -17.212 1.00 96.69 96 GLY A N 1
ATOM 738 C CA . GLY A 1 96 ? 13.978 -4.904 -18.271 1.00 96.69 96 GLY A CA 1
ATOM 739 C C . GLY A 1 96 ? 14.188 -3.480 -17.750 1.00 96.69 96 GLY A C 1
ATOM 740 O O . GLY A 1 96 ? 15.007 -3.248 -16.867 1.00 96.69 96 GLY A O 1
ATOM 741 N N . MET A 1 97 ? 13.431 -2.528 -18.302 1.00 96.50 97 MET A N 1
ATOM 742 C CA . MET A 1 97 ? 13.511 -1.103 -17.952 1.00 96.50 97 MET A CA 1
ATOM 743 C C . MET A 1 97 ? 12.296 -0.605 -17.156 1.00 96.50 97 MET A C 1
ATOM 745 O O . MET A 1 97 ? 12.072 0.603 -17.073 1.00 96.50 97 MET A O 1
ATOM 749 N N . ASN A 1 98 ? 11.503 -1.508 -16.573 1.00 97.38 98 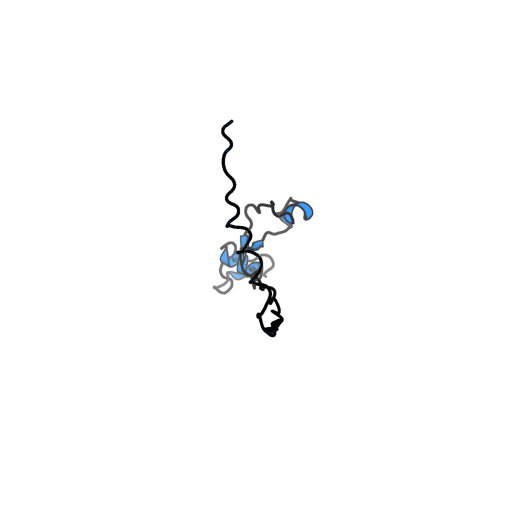ASN A N 1
ATOM 750 C CA . ASN A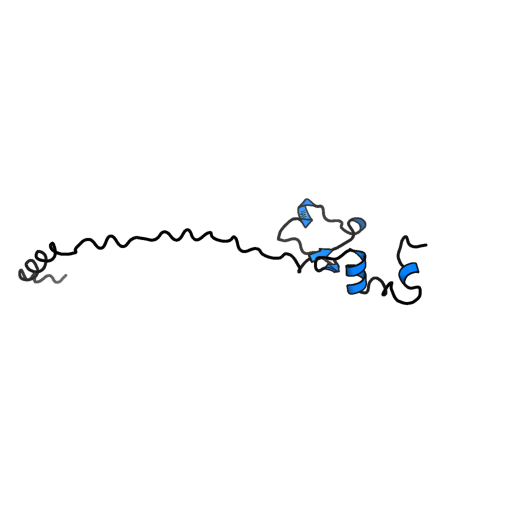 1 98 ? 10.267 -1.166 -15.861 1.00 97.38 98 ASN A CA 1
ATOM 751 C C . ASN A 1 98 ? 10.479 -0.166 -14.721 1.00 97.38 98 ASN A C 1
ATOM 753 O O . ASN A 1 98 ? 9.652 0.721 -14.530 1.00 97.38 98 ASN A O 1
ATOM 757 N N . LEU A 1 99 ? 11.611 -0.253 -14.016 1.00 96.69 99 LEU A N 1
ATOM 758 C CA . LEU A 1 99 ? 11.945 0.671 -12.932 1.00 96.69 99 LEU A CA 1
ATOM 759 C C . LEU A 1 99 ? 11.951 2.144 -13.384 1.00 96.69 99 LEU A C 1
ATOM 761 O O . LEU A 1 99 ? 11.587 3.016 -12.603 1.00 96.69 99 LEU A O 1
ATOM 765 N N . ARG A 1 100 ? 12.289 2.440 -14.649 1.00 95.75 100 ARG A N 1
ATOM 766 C CA . ARG A 1 100 ? 12.275 3.819 -15.182 1.00 95.75 100 ARG A CA 1
ATOM 767 C C . ARG A 1 100 ? 10.873 4.407 -15.328 1.00 95.75 100 ARG A C 1
ATOM 769 O O . ARG A 1 100 ? 10.733 5.605 -15.529 1.00 95.75 100 ARG A O 1
ATOM 776 N N . GLN A 1 101 ? 9.836 3.579 -15.248 1.00 94.62 101 GLN A N 1
ATOM 777 C CA . GLN A 1 101 ? 8.447 4.037 -15.286 1.00 94.62 101 GLN A CA 1
ATOM 778 C C . GLN A 1 101 ? 7.987 4.564 -13.918 1.00 94.62 101 GLN A C 1
ATOM 780 O O . GLN A 1 101 ? 6.887 5.101 -13.801 1.00 94.62 101 GLN A O 1
ATOM 785 N N . TYR A 1 102 ? 8.799 4.393 -12.870 1.00 96.12 102 TYR A N 1
ATOM 786 C CA . TYR A 1 102 ? 8.428 4.777 -11.517 1.00 96.12 102 TYR A CA 1
ATOM 787 C C . TYR A 1 102 ? 8.653 6.280 -11.316 1.00 96.12 102 TYR A C 1
ATOM 789 O O . TYR A 1 102 ? 9.714 6.794 -11.680 1.00 96.12 102 TYR A O 1
ATOM 797 N N . PRO A 1 103 ? 7.709 6.997 -10.681 1.00 93.94 103 PRO A N 1
ATOM 798 C CA . PRO A 1 103 ? 7.901 8.404 -10.356 1.00 93.94 103 PRO A CA 1
ATOM 799 C C . PRO A 1 103 ? 9.169 8.633 -9.520 1.00 93.94 103 PRO A C 1
ATOM 801 O O . PRO A 1 103 ? 9.388 7.952 -8.519 1.00 93.94 103 PRO A O 1
ATOM 804 N N . GLY A 1 104 ? 9.982 9.617 -9.914 1.00 92.31 104 GLY A N 1
ATOM 805 C CA . GLY A 1 104 ? 11.210 9.993 -9.202 1.00 92.31 104 GLY A CA 1
ATOM 806 C C . GLY A 1 104 ? 12.450 9.157 -9.542 1.00 92.31 104 GLY A C 1
ATOM 807 O O . GLY A 1 104 ? 13.499 9.384 -8.943 1.00 92.31 104 GLY A O 1
ATOM 808 N N . VAL A 1 105 ? 12.353 8.221 -10.491 1.00 92.06 105 VAL A N 1
ATOM 809 C CA . VAL A 1 105 ? 13.503 7.501 -11.057 1.00 92.06 105 VAL A CA 1
ATOM 810 C C . VAL A 1 105 ? 13.968 8.200 -12.342 1.00 92.06 105 VAL A C 1
ATOM 812 O O . VAL A 1 105 ? 13.135 8.614 -13.147 1.00 92.06 105 VAL A O 1
ATOM 815 N N . SER A 1 106 ? 15.290 8.322 -12.526 1.00 77.25 106 SER A N 1
ATOM 816 C CA . SER A 1 106 ? 15.939 8.915 -13.713 1.00 77.25 106 SER A CA 1
ATOM 817 C C . SER A 1 106 ? 16.429 7.874 -14.716 1.00 77.25 106 SER A C 1
ATOM 819 O O . SER A 1 106 ? 16.966 6.818 -14.312 1.00 77.25 106 SER A O 1
#